Protein AF-A0A9D5P9J0-F1 (afdb_monomer_lite)

pLDDT: mean 71.99, std 17.87, range [29.16, 96.44]

Foldseek 3Di:
DDVVVVVVLVVPVCLVVVLVCVLVVCLLCLLVLNPPPPPDVPDDPPDPADSLLNSLVSQQSCVVVVSDDLVRNQVSVLPQDDPDLVSLVSLLNNLVSVVVCVVVDVPRPHDHDNLSSLVNLLPDDPVNCPPPVSVVSLVVCCVVVVHPSDDPPVPPD

Structure (mmCIF, N/CA/C/O backbone):
data_AF-A0A9D5P9J0-F1
#
_entry.id   AF-A0A9D5P9J0-F1
#
loop_
_atom_site.group_PDB
_atom_site.id
_atom_site.type_symbol
_atom_site.label_atom_id
_atom_site.label_alt_id
_atom_site.label_comp_id
_atom_site.label_asym_id
_atom_site.label_entity_id
_atom_site.label_seq_id
_atom_site.pdbx_PDB_ins_code
_atom_site.Cartn_x
_atom_site.Cartn_y
_atom_site.Cartn_z
_atom_site.occupancy
_atom_site.B_iso_or_equiv
_atom_site.auth_seq_id
_atom_site.auth_comp_id
_atom_site.auth_asym_id
_atom_site.auth_atom_id
_atom_site.pdbx_PDB_model_num
ATOM 1 N N . MET A 1 1 ? 4.892 -0.539 -18.398 1.00 50.28 1 MET A N 1
ATOM 2 C CA . MET A 1 1 ? 5.531 0.762 -18.125 1.00 50.28 1 MET A CA 1
ATOM 3 C C . MET A 1 1 ? 6.648 1.120 -19.120 1.00 50.28 1 MET A C 1
ATOM 5 O O . MET A 1 1 ? 7.651 0.421 -19.236 1.00 50.28 1 MET A O 1
ATOM 9 N N . ASN A 1 2 ? 6.444 2.195 -19.891 1.00 47.47 2 ASN A N 1
ATOM 10 C CA . ASN A 1 2 ? 7.345 2.661 -20.955 1.00 47.47 2 ASN A CA 1
ATOM 11 C C . ASN A 1 2 ? 8.564 3.415 -20.373 1.00 47.47 2 ASN A C 1
ATOM 13 O O . ASN A 1 2 ? 8.414 4.167 -19.410 1.00 47.47 2 ASN A O 1
ATOM 17 N N . LYS A 1 3 ? 9.764 3.251 -20.954 1.00 45.81 3 LYS A N 1
ATOM 18 C CA . LYS A 1 3 ? 11.029 3.850 -20.453 1.00 45.81 3 LYS A CA 1
ATOM 19 C C . LYS A 1 3 ? 10.977 5.378 -20.282 1.00 45.81 3 LYS A C 1
ATOM 21 O O . LYS A 1 3 ? 11.700 5.911 -19.448 1.00 45.81 3 LYS A O 1
ATOM 26 N N . GLU A 1 4 ? 10.115 6.054 -21.040 1.00 50.09 4 GLU A N 1
ATOM 27 C CA . GLU A 1 4 ? 9.874 7.502 -20.951 1.00 50.09 4 GLU A CA 1
ATOM 28 C C . GLU A 1 4 ? 9.243 7.920 -19.615 1.00 50.09 4 GLU A C 1
ATOM 30 O O . GLU A 1 4 ? 9.668 8.909 -19.021 1.00 50.09 4 GLU A O 1
ATOM 35 N N . ARG A 1 5 ? 8.311 7.126 -19.069 1.00 52.19 5 ARG A N 1
ATOM 36 C CA . ARG A 1 5 ? 7.731 7.416 -17.750 1.00 52.19 5 ARG A CA 1
ATOM 37 C C . ARG A 1 5 ? 8.788 7.239 -16.666 1.00 52.19 5 ARG A C 1
ATOM 39 O O . ARG A 1 5 ? 9.040 8.162 -15.916 1.00 52.19 5 ARG A O 1
ATOM 46 N N . LEU A 1 6 ? 9.533 6.134 -16.660 1.00 50.22 6 LEU A N 1
ATOM 47 C CA . LEU A 1 6 ? 10.660 5.955 -15.727 1.00 50.22 6 LEU A CA 1
ATOM 48 C C . LEU A 1 6 ? 11.633 7.151 -15.716 1.00 50.22 6 LEU A C 1
ATOM 50 O O . LEU A 1 6 ? 12.111 7.524 -14.649 1.00 50.22 6 LEU A O 1
ATOM 54 N N . SER A 1 7 ? 11.909 7.783 -16.864 1.00 54.69 7 SER A N 1
ATOM 55 C CA . SER A 1 7 ? 12.784 8.964 -16.914 1.00 54.69 7 SER A CA 1
ATOM 56 C C . SER A 1 7 ? 12.186 10.237 -16.308 1.00 54.69 7 SER A C 1
ATOM 58 O O . SER A 1 7 ? 12.929 11.004 -15.701 1.00 54.69 7 SER A O 1
ATOM 60 N N . GLU A 1 8 ? 10.874 10.457 -16.413 1.00 50.56 8 GLU A N 1
ATOM 61 C CA . GLU A 1 8 ? 10.200 11.583 -15.746 1.00 50.56 8 GLU A CA 1
ATOM 62 C C . GLU A 1 8 ? 10.207 11.398 -14.223 1.00 50.56 8 GLU A C 1
ATOM 64 O O . GLU A 1 8 ? 10.446 12.339 -13.470 1.00 50.56 8 GLU A O 1
ATOM 69 N N . TRP A 1 9 ? 10.047 10.160 -13.758 1.00 53.53 9 TRP A N 1
ATOM 70 C CA . TRP A 1 9 ? 9.968 9.834 -12.335 1.00 53.53 9 TRP A CA 1
ATOM 71 C C . TRP A 1 9 ? 11.339 9.828 -11.654 1.00 53.53 9 TRP A C 1
ATOM 73 O O . TRP A 1 9 ? 11.467 10.294 -10.526 1.00 53.53 9 TRP A O 1
ATOM 83 N N . LYS A 1 10 ? 12.395 9.408 -12.365 1.00 50.16 10 LYS A N 1
ATOM 84 C CA . LYS A 1 10 ? 13.793 9.533 -11.908 1.00 50.16 10 LYS A CA 1
ATOM 85 C C . LYS A 1 10 ? 14.242 10.981 -11.694 1.00 50.16 10 LYS A C 1
ATOM 87 O O . LYS A 1 10 ? 15.260 11.195 -11.045 1.00 50.16 10 LYS A O 1
ATOM 92 N N . SER A 1 11 ? 13.517 11.963 -12.243 1.00 50.12 11 SER A N 1
ATOM 93 C CA . SER A 1 11 ? 13.806 13.385 -12.023 1.00 50.12 11 SER A CA 1
ATOM 94 C C . SER A 1 11 ? 13.377 13.880 -10.636 1.00 50.12 11 SER A C 1
ATOM 96 O O . SER A 1 11 ? 13.895 14.895 -10.166 1.00 50.12 11 SER A O 1
ATOM 98 N N . PHE A 1 12 ? 12.504 13.141 -9.938 1.00 54.12 12 PHE A N 1
ATOM 99 C CA . PHE A 1 12 ? 12.363 13.290 -8.496 1.00 54.12 12 PHE A CA 1
ATOM 100 C C . PHE A 1 12 ? 13.653 12.761 -7.869 1.00 54.12 12 PHE A C 1
ATOM 102 O O . PHE A 1 12 ? 13.934 11.567 -7.956 1.00 54.12 12 PHE A O 1
ATOM 109 N N . ASN A 1 13 ? 14.443 13.661 -7.274 1.00 51.47 13 ASN A N 1
ATOM 110 C CA . ASN A 1 13 ? 15.796 13.455 -6.725 1.00 51.47 13 ASN A CA 1
ATOM 111 C C . ASN A 1 13 ? 15.966 12.296 -5.710 1.00 51.47 13 ASN A C 1
ATOM 113 O O . ASN A 1 13 ? 17.056 12.126 -5.173 1.00 51.47 13 ASN A O 1
ATOM 117 N N . ASP A 1 14 ? 14.943 11.471 -5.495 1.00 69.81 14 ASP A N 1
ATOM 118 C CA . ASP A 1 14 ? 14.882 10.422 -4.488 1.00 69.81 14 ASP A CA 1
ATOM 119 C C . ASP A 1 14 ? 14.714 9.001 -5.075 1.00 69.81 14 ASP A C 1
ATOM 121 O O . ASP A 1 14 ? 14.761 8.051 -4.305 1.00 69.81 14 ASP A O 1
ATOM 125 N N . TYR A 1 15 ? 14.554 8.779 -6.397 1.00 75.81 15 TYR A N 1
ATOM 126 C CA . TYR A 1 15 ? 14.314 7.411 -6.930 1.00 75.81 15 TYR A CA 1
ATOM 127 C C . TYR A 1 15 ? 15.448 6.428 -6.614 1.00 75.81 15 TYR A C 1
ATOM 129 O O . TYR A 1 15 ? 15.210 5.366 -6.044 1.00 75.81 15 TYR A O 1
ATOM 137 N N . GLU A 1 16 ? 16.691 6.778 -6.948 1.00 81.31 16 GLU A N 1
ATOM 138 C CA . GLU A 1 16 ? 17.845 5.906 -6.682 1.00 81.31 16 GLU A CA 1
ATOM 139 C C . GLU A 1 16 ? 18.108 5.760 -5.167 1.00 81.31 16 GLU A C 1
ATOM 141 O O . GLU A 1 16 ? 18.533 4.698 -4.708 1.00 81.31 16 GLU A O 1
ATOM 146 N N . GLU A 1 17 ? 17.796 6.792 -4.368 1.00 80.38 17 GLU A N 1
ATOM 147 C CA . GLU A 1 17 ? 17.840 6.732 -2.897 1.00 80.38 17 GLU A CA 1
ATOM 148 C C . GLU A 1 17 ? 16.784 5.747 -2.365 1.00 80.38 17 GLU A C 1
ATOM 150 O O . GLU A 1 17 ? 17.117 4.862 -1.581 1.00 80.38 17 GLU A O 1
ATOM 155 N N . ILE A 1 18 ? 15.544 5.814 -2.855 1.00 81.69 18 ILE A N 1
ATOM 156 C CA . ILE A 1 18 ? 14.439 4.915 -2.493 1.00 81.69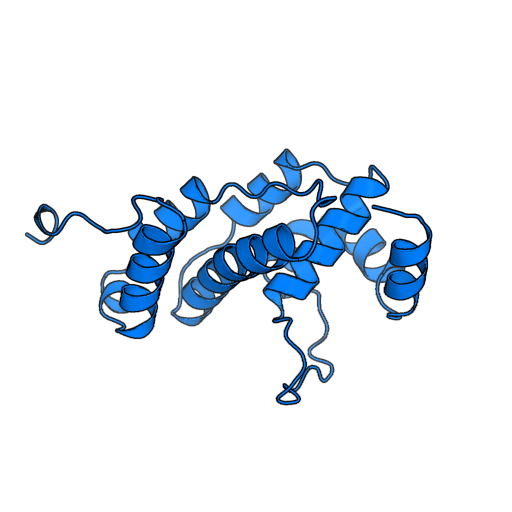 18 ILE A CA 1
ATOM 157 C C . ILE A 1 18 ? 14.744 3.473 -2.909 1.00 81.69 18 ILE A C 1
ATOM 159 O O . ILE A 1 18 ? 14.580 2.558 -2.099 1.00 81.69 18 ILE A O 1
ATOM 163 N N . VAL A 1 19 ? 15.246 3.252 -4.129 1.00 86.25 19 VAL A N 1
ATOM 164 C CA . VAL A 1 19 ? 15.690 1.927 -4.592 1.00 86.25 19 VAL A CA 1
ATOM 165 C C . VAL A 1 19 ? 16.767 1.374 -3.665 1.00 86.25 19 VAL A C 1
ATOM 167 O O . VAL A 1 19 ? 16.696 0.212 -3.264 1.00 86.25 19 VAL A O 1
ATOM 170 N N . SER A 1 20 ? 17.752 2.197 -3.300 1.00 85.06 20 SER A N 1
ATOM 171 C CA . SER A 1 20 ? 18.804 1.810 -2.359 1.00 85.06 20 SER A CA 1
ATOM 172 C C . SER A 1 20 ? 18.228 1.454 -0.986 1.00 85.06 20 SER A C 1
ATOM 174 O O . SER A 1 20 ? 18.578 0.416 -0.425 1.00 85.06 20 SER A O 1
ATOM 176 N N . ILE A 1 21 ? 17.303 2.252 -0.452 1.00 84.38 21 ILE A N 1
AT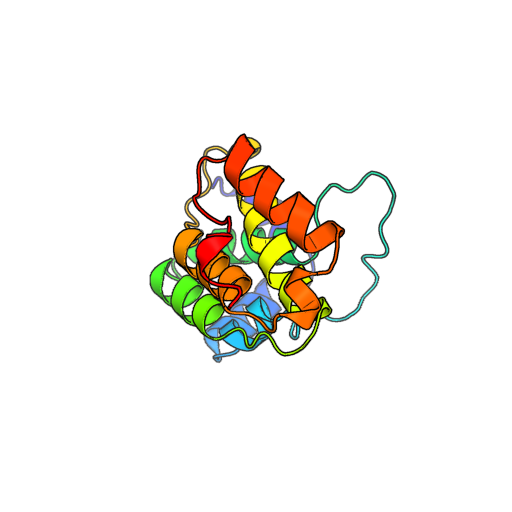OM 177 C CA . ILE A 1 21 ? 16.656 1.994 0.842 1.00 84.38 21 ILE A CA 1
ATOM 178 C C . ILE A 1 21 ? 15.889 0.669 0.814 1.00 84.38 21 ILE A C 1
ATOM 180 O O . ILE A 1 21 ? 16.080 -0.166 1.698 1.00 84.38 21 ILE A O 1
ATOM 184 N N . ILE A 1 22 ? 15.084 0.433 -0.222 1.00 86.94 22 ILE A N 1
ATOM 185 C CA . ILE A 1 22 ? 14.313 -0.805 -0.390 1.00 86.94 22 ILE A CA 1
ATOM 186 C C . ILE A 1 22 ? 15.243 -2.018 -0.490 1.00 86.94 22 ILE A C 1
ATOM 188 O O . ILE A 1 22 ? 15.051 -2.992 0.238 1.00 86.94 22 ILE A O 1
ATOM 192 N N . LYS A 1 23 ? 16.295 -1.943 -1.317 1.00 85.19 23 LYS A N 1
ATOM 193 C CA . LYS A 1 23 ? 17.288 -3.023 -1.468 1.00 85.19 23 LYS A CA 1
ATOM 194 C C . LYS A 1 23 ? 18.038 -3.339 -0.175 1.00 85.19 23 LYS A C 1
ATOM 196 O O . LYS A 1 23 ? 18.469 -4.472 0.014 1.00 85.19 23 LYS A O 1
ATOM 201 N N . ASN A 1 24 ? 18.168 -2.363 0.719 1.00 86.38 24 ASN A N 1
ATOM 202 C CA . ASN A 1 24 ? 18.790 -2.526 2.031 1.00 86.38 24 ASN A CA 1
ATOM 203 C C . ASN A 1 24 ? 17.782 -2.890 3.143 1.00 86.38 24 ASN A C 1
ATOM 205 O O . ASN A 1 24 ? 18.091 -2.748 4.324 1.00 86.38 24 ASN A O 1
ATOM 209 N N . GLY A 1 25 ? 16.587 -3.376 2.786 1.00 86.06 25 GLY A N 1
ATOM 210 C CA . GLY A 1 25 ? 15.582 -3.871 3.735 1.00 86.06 25 GLY A CA 1
ATOM 211 C C . GLY A 1 25 ? 14.578 -2.822 4.223 1.00 86.06 25 GLY A C 1
ATOM 212 O O . GLY A 1 25 ? 13.734 -3.134 5.060 1.00 86.06 25 GLY A O 1
ATOM 213 N N . GLY A 1 26 ? 14.614 -1.604 3.683 1.00 87.94 26 GLY A N 1
ATOM 214 C CA . GLY A 1 26 ? 13.723 -0.503 4.056 1.00 87.94 26 GLY A CA 1
ATOM 215 C C . GLY A 1 26 ? 12.315 -0.573 3.460 1.00 87.94 26 GLY A C 1
ATOM 216 O O . GLY A 1 26 ? 11.572 0.396 3.576 1.00 87.94 26 GLY A O 1
ATOM 217 N N . LEU A 1 27 ? 11.923 -1.683 2.820 1.00 91.75 27 LEU A N 1
ATOM 218 C CA . LEU A 1 27 ? 10.607 -1.816 2.180 1.00 91.75 27 LEU A CA 1
ATOM 219 C C . LEU A 1 27 ? 9.450 -1.608 3.170 1.00 91.75 27 LEU A C 1
ATOM 221 O O . LEU A 1 27 ? 8.512 -0.884 2.856 1.00 91.75 27 LEU A O 1
ATOM 225 N N . ASN A 1 28 ? 9.531 -2.186 4.374 1.00 89.56 28 ASN A N 1
ATOM 226 C CA . ASN A 1 28 ? 8.482 -2.030 5.392 1.00 89.56 28 ASN A CA 1
ATOM 227 C C . ASN A 1 28 ? 8.339 -0.567 5.840 1.00 89.56 28 ASN A C 1
ATOM 229 O O . ASN A 1 28 ? 7.229 -0.057 5.963 1.00 89.56 28 ASN A O 1
ATOM 233 N N . ASP A 1 29 ? 9.463 0.122 6.052 1.00 82.88 29 ASP A N 1
ATOM 234 C CA . ASP A 1 29 ? 9.462 1.534 6.438 1.00 82.88 29 ASP A CA 1
ATOM 235 C C . ASP A 1 29 ? 8.985 2.429 5.288 1.00 82.88 29 ASP A C 1
ATOM 237 O O . ASP A 1 29 ? 8.321 3.442 5.521 1.00 82.88 29 ASP A O 1
ATOM 241 N N . PHE A 1 30 ? 9.273 2.040 4.043 1.00 85.75 30 PHE A N 1
ATOM 242 C CA . PHE A 1 30 ? 8.807 2.735 2.849 1.00 85.75 30 PHE A CA 1
ATOM 243 C C . PHE A 1 30 ? 7.286 2.649 2.705 1.00 85.75 30 PHE A C 1
ATOM 245 O O . PHE A 1 30 ? 6.634 3.689 2.619 1.00 85.75 30 PHE A O 1
ATOM 252 N N . VAL A 1 31 ? 6.701 1.446 2.786 1.00 87.75 31 VAL A N 1
ATOM 253 C CA . VAL A 1 31 ? 5.234 1.285 2.730 1.00 87.75 31 VAL A CA 1
ATOM 254 C C . VAL A 1 31 ? 4.528 1.868 3.957 1.00 87.75 31 VAL A C 1
ATOM 256 O O . VAL A 1 31 ? 3.371 2.271 3.880 1.00 87.75 31 VAL A O 1
ATOM 259 N N . ALA A 1 32 ? 5.216 1.992 5.091 1.00 81.88 32 ALA A N 1
ATOM 260 C CA . ALA A 1 32 ? 4.697 2.707 6.254 1.00 81.88 32 ALA A CA 1
ATOM 261 C C . ALA A 1 32 ? 4.803 4.242 6.130 1.00 81.88 32 ALA A C 1
ATOM 263 O O . ALA A 1 32 ? 4.446 4.949 7.071 1.00 81.88 32 ALA A O 1
ATOM 264 N N . GLY A 1 33 ? 5.324 4.771 5.015 1.00 74.25 33 GLY A N 1
ATOM 265 C CA . GLY A 1 33 ? 5.488 6.210 4.788 1.00 74.25 33 GLY A CA 1
ATOM 266 C C . GLY A 1 33 ? 6.584 6.865 5.638 1.00 74.25 33 GLY A C 1
ATOM 267 O O . GLY A 1 33 ? 6.610 8.086 5.760 1.00 74.25 33 GLY A O 1
ATOM 268 N N . ARG A 1 34 ? 7.491 6.081 6.237 1.00 70.88 34 ARG A N 1
ATOM 269 C CA . ARG A 1 34 ? 8.547 6.564 7.155 1.00 70.88 34 ARG A CA 1
ATOM 270 C C . ARG A 1 34 ? 9.831 6.987 6.441 1.00 70.88 34 ARG A C 1
ATOM 272 O O . ARG A 1 34 ? 10.683 7.631 7.044 1.00 70.88 34 ARG A O 1
ATOM 279 N N . VAL A 1 35 ? 9.978 6.594 5.178 1.00 61.62 35 VAL A N 1
ATOM 280 C CA . VAL A 1 35 ? 11.178 6.831 4.357 1.00 61.62 35 VAL A CA 1
ATOM 281 C C . VAL A 1 35 ? 11.078 8.116 3.542 1.00 61.62 35 VAL A C 1
ATOM 283 O O . VAL A 1 35 ? 12.085 8.787 3.322 1.00 61.62 35 VAL A O 1
ATOM 286 N N . LEU A 1 36 ? 9.873 8.480 3.104 1.00 63.00 36 LEU A N 1
ATOM 287 C CA . LEU A 1 36 ? 9.664 9.735 2.397 1.00 63.00 36 LEU A CA 1
ATOM 288 C C . LEU A 1 36 ? 9.917 10.877 3.390 1.00 63.00 36 LEU A C 1
ATOM 290 O O . LEU A 1 36 ? 9.203 11.015 4.385 1.00 63.00 36 LEU A O 1
ATOM 294 N N . LYS A 1 37 ? 10.973 11.673 3.160 1.00 50.88 37 LYS A N 1
ATOM 295 C CA . LYS A 1 37 ? 11.241 12.874 3.964 1.00 50.88 37 LYS A CA 1
ATOM 296 C C . LYS A 1 37 ? 9.970 13.724 3.937 1.00 50.88 37 LYS A C 1
ATOM 298 O O . LYS A 1 37 ? 9.426 13.961 2.861 1.00 50.88 37 LYS A O 1
ATOM 303 N N . GLN A 1 38 ? 9.510 14.192 5.101 1.00 44.75 38 GLN A N 1
ATOM 304 C CA . GLN A 1 38 ? 8.471 15.223 5.212 1.00 44.75 38 GLN A CA 1
ATOM 305 C C . GLN A 1 38 ? 8.996 16.526 4.586 1.00 44.75 38 GLN A C 1
ATOM 307 O O . GLN A 1 38 ? 9.435 17.449 5.265 1.00 44.75 38 GLN A O 1
ATOM 312 N N . GLY A 1 39 ? 9.032 16.558 3.262 1.00 36.44 39 GLY A N 1
ATOM 313 C CA . GLY A 1 39 ? 9.546 17.625 2.431 1.00 36.44 39 GLY A CA 1
ATOM 314 C C . GLY A 1 39 ? 8.453 18.051 1.472 1.00 36.44 39 GLY A C 1
ATOM 315 O O . GLY A 1 39 ? 8.501 17.734 0.295 1.00 36.44 39 GLY A O 1
ATOM 316 N N . GLY A 1 40 ? 7.457 18.766 1.991 1.00 34.91 40 GLY A N 1
ATOM 317 C CA . GLY A 1 40 ? 6.759 19.767 1.189 1.00 34.91 40 GLY A CA 1
ATOM 318 C C . GLY A 1 40 ? 5.768 19.302 0.121 1.00 34.91 40 GLY A C 1
ATOM 319 O O . GLY A 1 40 ? 5.401 20.138 -0.695 1.00 34.91 40 GLY A O 1
ATOM 320 N N . TYR A 1 41 ? 5.230 18.079 0.148 1.00 41.62 41 TYR A N 1
ATOM 321 C CA . TYR A 1 41 ? 3.962 17.811 -0.556 1.00 41.62 41 TYR A CA 1
ATOM 322 C C . TYR A 1 41 ? 2.785 18.313 0.290 1.00 41.62 41 TYR A C 1
ATOM 324 O O . TYR A 1 41 ? 1.886 17.577 0.695 1.00 41.62 41 TYR A O 1
ATOM 332 N N . THR A 1 42 ? 2.834 19.603 0.629 1.00 31.06 42 THR A N 1
ATOM 333 C CA . THR A 1 42 ? 1.647 20.359 1.007 1.00 31.06 42 THR A CA 1
ATOM 334 C C . THR A 1 42 ? 0.755 20.388 -0.220 1.00 31.06 42 THR A C 1
ATOM 336 O O . THR A 1 42 ? 1.138 20.973 -1.229 1.00 31.06 42 THR A O 1
ATOM 339 N N . GLN A 1 43 ? -0.391 19.721 -0.111 1.00 37.22 43 GLN A N 1
ATOM 340 C CA . GLN A 1 43 ? -1.494 19.730 -1.066 1.00 37.22 43 GLN A CA 1
ATOM 341 C C . GLN A 1 43 ? -1.605 21.090 -1.774 1.00 37.22 43 GLN A C 1
ATOM 343 O O . GLN A 1 43 ? -2.056 22.068 -1.172 1.00 37.22 43 GLN A O 1
ATOM 348 N N . SER A 1 44 ? -1.220 21.154 -3.050 1.00 29.16 44 SER A N 1
ATOM 349 C CA . SER A 1 44 ? -1.865 22.108 -3.944 1.00 29.16 44 SER A CA 1
ATOM 350 C C . SER A 1 44 ? -3.227 21.514 -4.291 1.00 29.16 44 SER A C 1
ATOM 352 O O . SER A 1 44 ? -3.291 20.349 -4.687 1.00 29.16 44 SER A O 1
ATOM 354 N N . PRO A 1 45 ? -4.329 22.261 -4.134 1.00 29.67 45 PRO A N 1
ATOM 355 C CA . PRO A 1 45 ? -5.616 21.826 -4.652 1.00 29.67 45 PRO A CA 1
ATOM 356 C C . PRO A 1 45 ? -5.495 21.743 -6.182 1.00 29.67 45 PRO A C 1
ATOM 358 O O . PRO A 1 45 ? -5.475 22.770 -6.858 1.00 29.67 45 PRO A O 1
ATOM 361 N N . GLY A 1 46 ? -5.333 20.523 -6.700 1.00 34.62 46 GLY A N 1
ATOM 362 C CA . GLY A 1 46 ? -5.088 20.236 -8.117 1.00 34.62 46 GLY A CA 1
ATOM 363 C C . GLY A 1 46 ? -4.092 19.102 -8.400 1.00 34.62 46 GLY A C 1
ATOM 364 O O . GLY A 1 46 ? -4.063 18.638 -9.533 1.00 34.62 46 GLY A O 1
ATOM 365 N N . ASP A 1 47 ? -3.315 18.644 -7.409 1.00 37.78 47 ASP A N 1
ATOM 366 C CA . ASP A 1 47 ? -2.435 17.474 -7.557 1.00 37.78 47 ASP A CA 1
ATOM 367 C C . ASP A 1 47 ? -3.120 16.221 -6.977 1.00 37.78 47 ASP A C 1
ATOM 369 O O . ASP A 1 47 ? -3.279 16.088 -5.763 1.00 37.78 47 ASP A O 1
ATOM 373 N N . ASP A 1 48 ? -3.544 15.307 -7.853 1.00 44.38 48 ASP A N 1
ATOM 374 C CA . ASP A 1 48 ? -4.449 14.183 -7.549 1.00 44.38 48 ASP A CA 1
ATOM 375 C C . ASP A 1 48 ? -3.802 12.984 -6.815 1.00 44.38 48 ASP A C 1
ATOM 377 O O . ASP A 1 48 ? -4.408 11.919 -6.745 1.00 44.38 48 ASP A O 1
ATOM 381 N N . ILE A 1 49 ? -2.580 13.103 -6.278 1.00 50.03 49 ILE A N 1
ATOM 382 C CA . ILE A 1 49 ? -1.828 11.941 -5.768 1.00 50.03 49 ILE A CA 1
ATOM 383 C C . ILE A 1 49 ? -1.435 12.123 -4.298 1.00 50.03 49 ILE A C 1
ATOM 385 O O . ILE A 1 49 ? -0.603 12.967 -3.953 1.00 50.03 49 ILE A O 1
ATOM 389 N N . THR A 1 50 ? -1.996 11.290 -3.415 1.00 62.22 50 THR A N 1
ATOM 390 C CA . THR A 1 50 ? -1.624 11.257 -1.989 1.00 62.22 50 THR A CA 1
ATOM 391 C C . THR A 1 50 ? -0.297 10.518 -1.744 1.00 62.22 50 THR A C 1
ATOM 393 O O . THR A 1 50 ? 0.256 9.870 -2.631 1.00 62.22 50 THR A O 1
ATOM 396 N N . HIS A 1 51 ? 0.225 10.562 -0.508 1.00 71.38 51 HIS A N 1
ATOM 397 C CA . HIS A 1 51 ? 1.446 9.830 -0.123 1.00 71.38 51 HIS A CA 1
ATOM 398 C C . HIS A 1 51 ? 1.383 8.335 -0.486 1.00 71.38 51 HIS A C 1
ATOM 400 O O . HIS A 1 51 ? 2.379 7.779 -0.940 1.00 71.38 51 HIS A O 1
ATOM 406 N N . ALA A 1 52 ? 0.220 7.693 -0.323 1.00 80.44 52 ALA A N 1
ATOM 407 C CA . ALA A 1 52 ? 0.039 6.290 -0.688 1.00 80.44 52 ALA A CA 1
ATOM 408 C C . ALA A 1 52 ? 0.109 6.085 -2.209 1.00 80.44 52 ALA A C 1
ATOM 410 O O . ALA A 1 52 ? 0.758 5.145 -2.662 1.00 80.44 52 ALA A O 1
ATOM 411 N N . GLY A 1 53 ? -0.470 6.996 -2.997 1.00 82.00 53 GLY A N 1
ATOM 412 C CA . GLY A 1 53 ? -0.365 6.974 -4.456 1.00 82.00 53 GLY A CA 1
ATOM 413 C C . GLY A 1 53 ? 1.085 7.100 -4.922 1.00 82.00 53 GLY A C 1
ATOM 414 O O . GLY A 1 53 ? 1.540 6.307 -5.745 1.00 82.00 53 GLY A O 1
ATOM 415 N N . ILE A 1 54 ? 1.852 8.019 -4.323 1.00 79.44 54 ILE A N 1
ATOM 416 C CA . ILE A 1 54 ? 3.292 8.168 -4.590 1.00 79.44 54 ILE A CA 1
ATOM 417 C C . ILE A 1 54 ? 4.031 6.859 -4.306 1.00 79.44 54 ILE A C 1
ATOM 419 O O . ILE A 1 54 ? 4.774 6.379 -5.164 1.00 79.44 54 ILE A O 1
ATOM 423 N N . VAL A 1 55 ? 3.806 6.252 -3.137 1.00 86.44 55 VAL A N 1
ATOM 424 C CA . VAL A 1 55 ? 4.425 4.966 -2.787 1.00 86.44 55 VAL A CA 1
ATOM 425 C C . VAL A 1 55 ? 4.077 3.889 -3.815 1.00 86.44 55 VAL A C 1
ATOM 427 O O . VAL A 1 55 ? 4.987 3.235 -4.317 1.00 86.44 55 VAL A O 1
ATOM 430 N N . LEU A 1 56 ? 2.800 3.726 -4.175 1.00 88.75 56 LEU A N 1
ATOM 431 C CA . LEU A 1 56 ? 2.366 2.721 -5.153 1.00 88.75 56 LEU A CA 1
ATOM 432 C C . LEU A 1 56 ? 3.060 2.898 -6.509 1.00 88.75 56 LEU A C 1
ATOM 434 O O . LEU A 1 56 ? 3.508 1.920 -7.103 1.00 88.75 56 LEU A O 1
ATOM 438 N N . MET A 1 57 ? 3.228 4.134 -6.975 1.00 85.25 57 MET A N 1
ATOM 439 C CA . MET A 1 57 ? 3.921 4.397 -8.240 1.00 85.25 57 MET A CA 1
ATOM 440 C C . MET A 1 57 ? 5.420 4.092 -8.168 1.00 85.25 57 MET A C 1
ATOM 442 O O . MET A 1 57 ? 5.971 3.528 -9.113 1.00 85.25 57 MET A O 1
ATOM 446 N N . PHE A 1 58 ? 6.089 4.395 -7.048 1.00 86.62 58 PHE A N 1
ATOM 447 C CA . PHE A 1 58 ? 7.475 3.961 -6.845 1.00 86.62 58 PHE A CA 1
ATOM 448 C C . PHE A 1 58 ? 7.587 2.437 -6.837 1.00 86.62 58 PHE A C 1
ATOM 450 O O . PHE A 1 58 ? 8.491 1.889 -7.463 1.00 86.62 58 PHE A O 1
ATOM 457 N N . LEU A 1 59 ? 6.672 1.741 -6.164 1.00 90.75 59 LEU A N 1
ATOM 458 C CA . LEU A 1 59 ? 6.683 0.282 -6.106 1.00 90.75 59 LEU A CA 1
ATOM 459 C C . LEU A 1 59 ? 6.507 -0.346 -7.496 1.00 90.75 59 LEU A C 1
ATOM 461 O O . LEU A 1 59 ? 7.296 -1.220 -7.852 1.00 90.75 59 LEU A O 1
ATOM 465 N N . ASP A 1 60 ? 5.561 0.138 -8.307 1.00 90.44 60 ASP A N 1
ATOM 466 C CA . ASP A 1 60 ? 5.377 -0.316 -9.696 1.00 90.44 60 ASP A CA 1
ATOM 467 C C . ASP A 1 60 ? 6.628 -0.071 -10.557 1.00 90.44 60 ASP A C 1
ATOM 469 O O . ASP A 1 60 ? 7.060 -0.937 -11.331 1.00 90.44 60 ASP A O 1
ATOM 473 N N . ALA A 1 61 ? 7.279 1.080 -10.361 1.00 86.56 61 ALA A N 1
ATOM 474 C CA . ALA A 1 61 ? 8.498 1.413 -11.079 1.00 86.56 61 ALA A CA 1
ATOM 475 C C . ALA A 1 61 ? 9.662 0.475 -10.749 1.00 86.56 61 ALA A C 1
ATOM 477 O O . ALA A 1 61 ? 10.325 -0.059 -11.645 1.00 86.56 61 ALA A O 1
ATOM 478 N N . ILE A 1 62 ? 9.858 0.212 -9.463 1.00 88.50 62 ILE A N 1
ATOM 479 C CA . ILE A 1 62 ? 10.914 -0.662 -8.953 1.00 88.50 62 ILE A CA 1
ATOM 480 C C . ILE A 1 62 ? 10.652 -2.120 -9.348 1.00 88.50 62 ILE A C 1
ATOM 482 O O . ILE A 1 62 ? 11.593 -2.840 -9.702 1.00 88.50 62 ILE A O 1
ATOM 486 N N . MET A 1 63 ? 9.384 -2.545 -9.356 1.00 90.88 63 MET A N 1
ATOM 487 C CA . MET A 1 63 ? 8.966 -3.844 -9.884 1.00 90.88 63 MET A CA 1
ATOM 488 C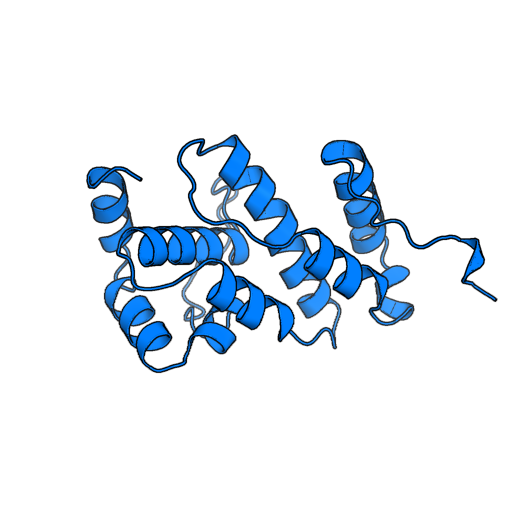 C . MET A 1 63 ? 9.260 -3.986 -11.376 1.00 90.88 63 MET A C 1
ATOM 490 O O . MET A 1 63 ? 9.760 -5.025 -11.802 1.00 90.88 63 MET A O 1
ATOM 494 N N . THR A 1 64 ? 8.993 -2.953 -12.179 1.00 88.56 64 THR A N 1
ATOM 495 C CA . THR A 1 64 ? 9.256 -2.991 -13.628 1.00 88.56 64 THR A CA 1
ATOM 496 C C . THR A 1 64 ? 10.744 -3.168 -13.919 1.00 88.56 64 THR A C 1
ATOM 498 O O . THR A 1 64 ? 11.119 -3.831 -14.886 1.00 88.56 64 THR A O 1
ATOM 501 N N . GLU A 1 65 ? 11.608 -2.612 -13.070 1.00 87.38 65 GLU A N 1
ATOM 502 C CA . GLU A 1 65 ? 13.057 -2.818 -13.146 1.00 87.38 65 GLU A CA 1
ATOM 503 C C . GLU A 1 65 ? 13.518 -4.176 -12.571 1.00 87.38 65 GLU A C 1
ATOM 505 O O . GLU A 1 65 ? 14.712 -4.473 -12.589 1.00 87.38 65 GLU A O 1
ATOM 510 N N . GLY A 1 66 ? 12.595 -5.016 -12.087 1.00 89.00 66 GLY A N 1
ATOM 511 C CA . GLY A 1 66 ? 12.867 -6.362 -11.577 1.00 89.00 66 GLY A CA 1
ATOM 512 C C . GLY A 1 66 ? 13.474 -6.399 -10.174 1.00 89.00 66 GLY A C 1
ATOM 513 O O . GLY A 1 66 ? 14.074 -7.403 -9.798 1.00 89.00 66 GLY A O 1
ATOM 514 N N . ASN A 1 67 ? 13.361 -5.309 -9.409 1.00 88.94 67 ASN A N 1
ATOM 515 C CA . ASN A 1 67 ? 13.964 -5.186 -8.078 1.00 88.94 67 ASN A CA 1
ATOM 516 C C . ASN A 1 67 ? 13.004 -5.543 -6.929 1.00 88.94 67 ASN A C 1
ATOM 518 O O . ASN A 1 67 ? 13.440 -5.583 -5.782 1.00 88.94 67 ASN A O 1
ATOM 522 N N . LEU A 1 68 ? 11.720 -5.755 -7.227 1.00 92.94 68 LEU A N 1
ATOM 523 C CA . LEU A 1 68 ? 10.671 -6.139 -6.283 1.00 92.94 68 LEU A CA 1
ATOM 524 C C . LEU A 1 68 ? 9.643 -7.043 -6.968 1.00 92.94 68 LEU A C 1
ATOM 526 O O . LEU A 1 68 ? 9.461 -6.989 -8.186 1.00 92.94 68 LEU A O 1
ATOM 530 N N . THR A 1 69 ? 8.925 -7.821 -6.165 1.00 94.94 69 THR A N 1
ATOM 531 C CA . THR A 1 69 ? 7.786 -8.646 -6.581 1.00 94.94 69 THR A CA 1
ATOM 532 C C . THR A 1 69 ? 6.491 -8.222 -5.882 1.00 94.94 69 THR A C 1
ATOM 534 O O . THR A 1 69 ? 6.515 -7.664 -4.783 1.00 94.94 69 THR A O 1
ATOM 537 N N . ASN A 1 70 ? 5.339 -8.568 -6.476 1.00 95.50 70 ASN A N 1
ATOM 538 C CA . ASN A 1 70 ? 4.032 -8.394 -5.826 1.00 95.50 70 ASN A CA 1
ATOM 539 C C . ASN A 1 70 ? 3.977 -9.093 -4.459 1.00 95.50 70 ASN A C 1
ATOM 541 O O . ASN A 1 70 ? 3.376 -8.565 -3.528 1.00 95.50 70 ASN A O 1
ATOM 545 N N . GLN A 1 71 ? 4.625 -10.255 -4.308 1.00 96.44 71 GLN A N 1
ATOM 546 C CA . GLN A 1 71 ? 4.659 -10.970 -3.031 1.00 96.44 71 GLN A CA 1
ATOM 547 C C . GLN A 1 71 ? 5.380 -10.156 -1.952 1.00 96.44 71 GLN A C 1
ATOM 549 O O . GLN A 1 71 ? 4.829 -9.968 -0.874 1.00 96.44 71 GLN A O 1
ATOM 554 N N . GLU A 1 72 ? 6.570 -9.626 -2.243 1.00 96.31 72 GLU A N 1
ATOM 555 C CA . GLU A 1 72 ? 7.344 -8.831 -1.278 1.00 96.31 72 GLU A CA 1
ATOM 556 C C . GLU A 1 72 ? 6.598 -7.568 -0.839 1.00 96.31 72 GLU A C 1
ATOM 558 O O . GLU A 1 72 ? 6.612 -7.210 0.339 1.00 96.31 72 GLU A O 1
ATOM 563 N N . ILE A 1 73 ? 5.907 -6.914 -1.773 1.00 95.94 73 ILE A N 1
ATOM 564 C CA . ILE A 1 73 ? 5.105 -5.722 -1.486 1.00 95.94 73 ILE A CA 1
ATOM 565 C C . ILE A 1 73 ? 3.911 -6.072 -0.603 1.00 95.94 73 ILE A C 1
ATOM 567 O O . ILE A 1 73 ? 3.678 -5.409 0.407 1.00 95.94 73 ILE A O 1
ATOM 571 N N . ASN A 1 74 ? 3.179 -7.135 -0.934 1.00 96.44 74 ASN A N 1
ATOM 572 C CA . ASN A 1 74 ? 2.043 -7.575 -0.130 1.00 96.44 74 ASN A CA 1
ATOM 573 C C . ASN A 1 74 ? 2.471 -8.073 1.255 1.00 96.44 74 ASN A C 1
ATOM 575 O O . ASN A 1 74 ? 1.786 -7.793 2.237 1.00 96.44 74 ASN A O 1
ATOM 579 N N . ASP A 1 75 ? 3.636 -8.710 1.371 1.00 96.44 75 ASP A N 1
ATOM 580 C CA . ASP A 1 75 ? 4.230 -9.092 2.654 1.00 96.44 75 ASP A CA 1
ATOM 581 C C . ASP A 1 75 ? 4.657 -7.882 3.494 1.00 96.44 75 ASP A C 1
ATOM 583 O O . ASP A 1 75 ? 4.692 -7.969 4.723 1.00 96.44 75 ASP A O 1
ATOM 587 N N . ALA A 1 76 ? 5.022 -6.764 2.867 1.00 95.19 76 ALA A N 1
ATOM 588 C CA . ALA A 1 76 ? 5.323 -5.520 3.569 1.00 95.19 76 ALA A CA 1
ATOM 589 C C . ALA A 1 76 ? 4.034 -4.816 4.019 1.00 95.19 76 ALA A C 1
ATOM 591 O O . ALA A 1 76 ? 3.908 -4.427 5.181 1.00 95.19 76 ALA A O 1
ATOM 592 N N . LEU A 1 77 ? 3.042 -4.727 3.132 1.00 94.31 77 LEU A N 1
ATOM 593 C CA . LEU A 1 77 ? 1.719 -4.176 3.428 1.00 94.31 77 LEU A CA 1
ATOM 594 C C . LEU A 1 77 ? 0.984 -4.976 4.522 1.00 94.31 77 LEU A C 1
ATOM 596 O O . LEU A 1 77 ? 0.315 -4.391 5.376 1.00 94.31 77 LEU A O 1
ATOM 600 N N . SER A 1 78 ? 1.148 -6.303 4.571 1.00 93.44 78 SER A N 1
ATOM 601 C CA . SER A 1 78 ? 0.546 -7.151 5.611 1.00 93.44 78 SER A CA 1
ATOM 602 C C . SER A 1 78 ? 1.088 -6.853 7.018 1.00 93.44 78 SER A C 1
ATOM 604 O O . SER A 1 78 ? 0.377 -7.043 8.011 1.00 93.44 78 SER A O 1
ATOM 606 N N . LYS A 1 79 ? 2.308 -6.310 7.117 1.00 92.75 79 LYS A N 1
ATOM 607 C CA . LYS A 1 79 ? 2.973 -5.950 8.380 1.00 92.75 79 LYS A CA 1
ATOM 608 C C . LYS A 1 79 ? 2.607 -4.562 8.901 1.00 92.75 79 LYS A C 1
ATOM 610 O O . LYS A 1 79 ? 3.035 -4.220 9.998 1.00 92.75 79 LYS A O 1
ATOM 615 N N . LEU A 1 80 ? 1.820 -3.771 8.166 1.00 88.00 80 LEU A N 1
ATOM 616 C CA . LEU A 1 80 ? 1.326 -2.484 8.664 1.00 88.00 80 LEU A CA 1
ATOM 617 C C . LEU A 1 80 ? 0.472 -2.699 9.920 1.00 88.00 80 LEU A C 1
ATOM 619 O O . LEU A 1 80 ? -0.597 -3.308 9.857 1.00 88.00 80 LEU A O 1
ATOM 623 N N . GLU A 1 81 ? 0.936 -2.218 11.068 1.00 83.94 81 GLU A N 1
ATOM 624 C CA . GLU A 1 81 ? 0.169 -2.250 12.313 1.00 83.94 81 GLU A CA 1
ATOM 625 C C . GLU A 1 81 ? -0.893 -1.146 12.301 1.00 83.94 81 GLU A C 1
ATOM 627 O O . GLU A 1 81 ? -0.606 -0.007 11.944 1.00 83.94 81 GLU A O 1
ATOM 632 N N . ILE A 1 82 ? -2.129 -1.485 12.680 1.00 79.75 82 ILE A N 1
ATOM 633 C CA . ILE A 1 82 ? -3.228 -0.521 12.789 1.00 79.75 82 ILE A CA 1
ATOM 634 C C . ILE A 1 82 ? -3.468 -0.247 14.268 1.00 79.75 82 ILE A C 1
ATOM 636 O O . ILE A 1 82 ? -4.212 -0.973 14.929 1.00 79.75 82 ILE A O 1
ATOM 640 N N . CYS A 1 83 ? -2.811 0.784 14.791 1.00 78.00 83 CYS A N 1
ATOM 641 C CA . CYS A 1 83 ? -2.912 1.171 16.198 1.00 78.00 83 CYS A CA 1
ATOM 642 C C . CYS A 1 83 ? -3.649 2.496 16.391 1.00 78.00 83 CYS A C 1
ATOM 644 O O . CYS A 1 83 ? -4.055 2.808 17.507 1.00 78.00 83 CYS A O 1
ATOM 646 N N . THR A 1 84 ? -3.797 3.287 15.329 1.00 74.19 84 THR A N 1
ATOM 647 C CA . THR A 1 84 ? -4.369 4.631 15.361 1.00 74.19 84 THR A CA 1
ATOM 648 C C . THR A 1 84 ? -5.318 4.869 14.188 1.00 74.19 84 THR A C 1
ATOM 650 O O . THR A 1 84 ? -5.287 4.169 13.176 1.00 74.19 84 THR A O 1
ATOM 653 N N . LEU A 1 85 ? -6.131 5.927 14.288 1.00 70.38 85 LEU A N 1
ATOM 654 C CA . LEU A 1 85 ? -6.967 6.385 13.176 1.00 70.38 85 LEU A CA 1
ATOM 655 C C . LEU A 1 85 ? -6.122 6.767 11.946 1.00 70.38 85 LEU A C 1
ATOM 657 O O . LEU A 1 85 ? -6.561 6.563 10.820 1.00 70.38 85 LEU A O 1
ATOM 661 N N . LEU A 1 86 ? -4.904 7.286 12.146 1.00 74.00 86 LEU A N 1
ATOM 662 C CA . LEU A 1 86 ? -3.996 7.626 11.049 1.00 74.00 86 LEU A CA 1
ATOM 663 C C . LEU A 1 86 ? -3.517 6.376 10.295 1.00 74.00 86 LEU A C 1
ATOM 665 O O . LEU A 1 86 ? -3.406 6.409 9.072 1.00 74.00 86 LEU A O 1
ATOM 669 N N . ASP A 1 87 ? -3.299 5.263 10.998 1.00 77.88 87 ASP A N 1
ATOM 670 C CA . ASP A 1 87 ? -2.919 3.994 10.365 1.00 77.88 87 ASP A CA 1
ATOM 671 C C . ASP A 1 87 ? -4.075 3.423 9.535 1.00 77.88 87 ASP A C 1
ATOM 673 O O . ASP A 1 87 ? -3.864 2.932 8.425 1.00 77.88 87 ASP A O 1
ATOM 677 N N . VAL A 1 88 ? -5.316 3.549 10.028 1.00 76.75 88 VAL A N 1
ATOM 678 C CA . VAL A 1 88 ? -6.517 3.213 9.243 1.00 76.75 88 VAL A CA 1
ATOM 679 C C . VAL A 1 88 ? -6.559 4.054 7.968 1.00 76.75 88 VAL A C 1
ATOM 681 O O . VAL A 1 88 ? -6.744 3.506 6.884 1.00 76.75 88 VAL A O 1
ATOM 684 N N . TRP A 1 89 ? -6.323 5.364 8.081 1.00 76.38 89 TRP A N 1
ATOM 685 C CA . TRP A 1 89 ? -6.268 6.277 6.939 1.00 76.38 89 TRP A CA 1
ATOM 686 C C . TRP A 1 89 ? -5.188 5.919 5.922 1.00 76.38 89 TRP A C 1
ATOM 688 O O . TRP A 1 89 ? -5.430 6.031 4.720 1.00 76.38 89 TRP A O 1
ATOM 698 N N . LEU A 1 90 ? -4.022 5.460 6.373 1.00 80.88 90 LEU A N 1
ATOM 699 C CA . LEU A 1 90 ? -2.957 5.003 5.486 1.00 80.88 90 LEU A CA 1
ATOM 700 C C . LEU A 1 90 ? -3.406 3.785 4.666 1.00 80.88 90 LEU A C 1
ATOM 702 O O . LEU A 1 90 ? -3.273 3.785 3.443 1.00 80.88 90 LEU A O 1
ATOM 706 N N . VAL A 1 91 ? -3.986 2.773 5.318 1.00 84.81 91 VAL A N 1
ATOM 707 C CA . VAL A 1 91 ? -4.474 1.555 4.643 1.00 84.81 91 VAL A CA 1
ATOM 708 C C . VAL A 1 91 ? -5.618 1.873 3.678 1.00 84.81 91 VAL A C 1
ATOM 710 O O . VAL A 1 91 ? -5.635 1.386 2.549 1.00 84.81 91 VAL A O 1
ATOM 713 N N . VAL A 1 92 ? -6.535 2.747 4.093 1.00 79.12 92 VAL A N 1
ATOM 714 C CA . VAL A 1 92 ? -7.610 3.299 3.258 1.00 79.12 92 VAL A CA 1
ATOM 715 C C . VAL A 1 92 ? -7.051 3.987 2.012 1.00 79.12 92 VAL A C 1
ATOM 717 O O . VAL A 1 92 ? -7.503 3.710 0.900 1.00 79.12 92 VAL A O 1
ATOM 720 N N . SER A 1 93 ? -6.030 4.827 2.184 1.00 80.94 93 SER A N 1
ATOM 721 C CA . SER A 1 93 ? -5.394 5.547 1.078 1.00 80.94 93 SER A CA 1
ATOM 722 C C . SER A 1 93 ? -4.747 4.580 0.089 1.00 80.94 93 SER A C 1
ATOM 724 O O . SER A 1 93 ? -4.917 4.758 -1.109 1.00 80.94 93 SER A O 1
ATOM 726 N N . TYR A 1 94 ? -4.094 3.509 0.552 1.00 87.50 94 TYR A N 1
ATOM 727 C CA . TYR A 1 94 ? -3.541 2.489 -0.349 1.00 87.50 94 TYR A CA 1
ATOM 728 C C . TYR A 1 94 ? -4.597 1.843 -1.244 1.00 87.50 94 TYR A C 1
ATOM 730 O O . TYR A 1 94 ? -4.369 1.703 -2.442 1.00 87.50 94 TYR A O 1
ATOM 738 N N . ILE A 1 95 ? -5.750 1.474 -0.685 1.00 86.38 95 ILE A N 1
ATOM 739 C CA . ILE A 1 95 ? -6.831 0.869 -1.471 1.00 86.38 95 ILE A CA 1
ATOM 740 C C . ILE A 1 95 ? -7.398 1.891 -2.468 1.00 86.38 95 ILE A C 1
ATOM 742 O O . ILE A 1 95 ? -7.539 1.579 -3.649 1.00 86.38 95 ILE A O 1
ATOM 746 N N . SER A 1 96 ? -7.686 3.115 -2.011 1.00 79.81 96 SER A N 1
ATOM 747 C CA . SER A 1 96 ? -8.252 4.176 -2.859 1.00 79.81 96 SER A CA 1
ATOM 748 C C . SER A 1 96 ? -7.344 4.515 -4.037 1.00 79.81 96 SER A C 1
ATOM 750 O O . SER A 1 96 ? -7.782 4.563 -5.184 1.00 79.81 96 SER A O 1
ATOM 752 N N . GLU A 1 97 ? -6.070 4.758 -3.745 1.00 84.81 97 GLU A N 1
ATOM 753 C CA . GLU A 1 97 ? -5.074 5.166 -4.729 1.00 84.81 97 GLU A CA 1
ATOM 754 C C . GLU A 1 97 ? -4.784 4.042 -5.710 1.00 84.81 97 GLU A C 1
ATOM 756 O O . GLU A 1 97 ? -4.635 4.296 -6.897 1.00 84.81 97 GLU A O 1
ATOM 761 N N . TYR A 1 98 ? -4.778 2.788 -5.256 1.00 87.69 98 TYR A N 1
ATOM 762 C CA . TYR A 1 98 ? -4.627 1.652 -6.154 1.00 87.69 98 TYR A CA 1
ATOM 763 C C . TYR A 1 98 ? -5.734 1.603 -7.210 1.00 87.69 98 TYR A C 1
ATOM 765 O O . TYR A 1 98 ? -5.446 1.446 -8.398 1.00 87.69 98 TYR A O 1
ATOM 773 N N . PHE A 1 99 ? -6.993 1.810 -6.820 1.00 83.56 99 PHE A N 1
ATOM 774 C CA . PHE A 1 99 ? -8.092 1.884 -7.783 1.00 83.56 99 PHE A CA 1
ATOM 775 C C . PHE A 1 99 ? -8.010 3.115 -8.695 1.00 83.56 99 PHE A C 1
ATOM 777 O O . PHE A 1 99 ? -8.241 3.008 -9.903 1.00 83.56 99 PHE A O 1
ATOM 784 N N . GLY A 1 100 ? -7.625 4.273 -8.151 1.00 79.12 100 GLY A N 1
ATOM 785 C CA . GLY A 1 100 ? -7.402 5.483 -8.946 1.00 79.12 100 GLY A CA 1
ATOM 786 C C . GLY A 1 100 ? -6.312 5.285 -10.003 1.00 79.12 100 GLY A C 1
ATOM 787 O O . GLY A 1 100 ? 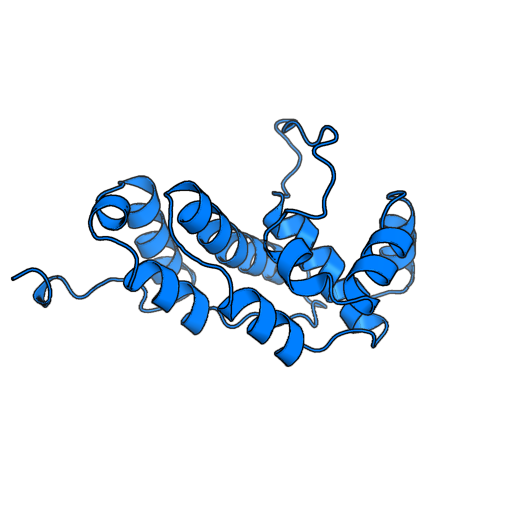-6.531 5.514 -11.192 1.00 79.12 100 GLY A O 1
ATOM 788 N N . ILE A 1 101 ? -5.155 4.772 -9.588 1.00 79.62 101 ILE A N 1
ATOM 789 C CA . ILE A 1 101 ? -3.989 4.516 -10.438 1.00 79.62 101 ILE A CA 1
ATOM 790 C C . ILE A 1 101 ? -4.296 3.438 -11.479 1.00 79.62 101 ILE A C 1
ATOM 792 O O . ILE A 1 101 ? -3.963 3.637 -12.641 1.00 79.62 101 ILE A O 1
ATOM 796 N N . THR A 1 102 ? -4.952 2.331 -11.121 1.00 80.50 102 THR A N 1
ATOM 797 C CA . THR A 1 102 ? -5.326 1.281 -12.096 1.00 80.50 102 THR A CA 1
ATOM 798 C C . THR A 1 102 ? -6.328 1.781 -13.139 1.00 80.50 102 THR A C 1
ATOM 800 O O . THR A 1 102 ? -6.271 1.365 -14.295 1.00 80.50 102 THR A O 1
ATOM 803 N N . THR A 1 103 ? -7.203 2.721 -12.770 1.00 75.31 103 THR A N 1
ATOM 804 C CA . THR A 1 103 ? -8.120 3.381 -13.714 1.00 75.31 103 THR A CA 1
ATOM 805 C C . THR A 1 103 ? -7.372 4.321 -14.665 1.00 75.31 103 THR A C 1
ATOM 807 O O . THR A 1 103 ? -7.657 4.362 -15.863 1.00 75.31 103 THR A O 1
ATOM 810 N N . LEU A 1 104 ? -6.400 5.076 -14.150 1.00 73.19 104 LEU A N 1
ATOM 811 C CA . LEU A 1 104 ? -5.610 6.032 -14.932 1.00 73.19 104 LEU A CA 1
ATOM 812 C C . LEU A 1 104 ? -4.543 5.347 -15.801 1.00 73.19 104 LEU A C 1
ATOM 814 O O . LEU A 1 104 ? -4.266 5.788 -16.918 1.00 73.19 104 LEU A O 1
ATOM 818 N N . PHE A 1 105 ? -3.959 4.252 -15.320 1.00 74.06 105 PHE A N 1
ATOM 819 C CA . PHE A 1 105 ? -2.807 3.583 -15.915 1.00 74.06 105 PHE A CA 1
ATOM 820 C C . PHE A 1 105 ? -3.105 2.105 -16.153 1.00 74.06 105 PHE A C 1
ATOM 822 O O . PHE A 1 105 ? -3.002 1.262 -15.268 1.00 74.06 105 PHE A O 1
ATOM 829 N N . HIS A 1 106 ? -3.421 1.785 -17.406 1.00 70.75 106 HIS A N 1
ATOM 830 C CA . HIS A 1 106 ? -3.797 0.433 -17.819 1.00 70.75 106 HIS A CA 1
ATOM 831 C C . HIS A 1 106 ? -2.590 -0.517 -17.949 1.00 70.75 106 HIS A C 1
ATOM 833 O O . HIS A 1 106 ? -2.766 -1.699 -18.231 1.00 70.75 106 HIS A O 1
ATOM 839 N N . ASP A 1 107 ? -1.363 -0.003 -17.797 1.00 77.75 107 ASP A N 1
ATOM 840 C CA . ASP A 1 107 ? -0.106 -0.751 -17.890 1.00 77.75 107 ASP A CA 1
ATOM 841 C C . ASP A 1 107 ? 0.582 -0.980 -16.534 1.00 77.75 107 ASP A C 1
ATOM 843 O O . ASP A 1 107 ? 1.763 -1.344 -16.514 1.00 77.75 107 ASP A O 1
ATOM 847 N N . LEU A 1 108 ? -0.149 -0.756 -15.436 1.00 80.62 108 LEU A N 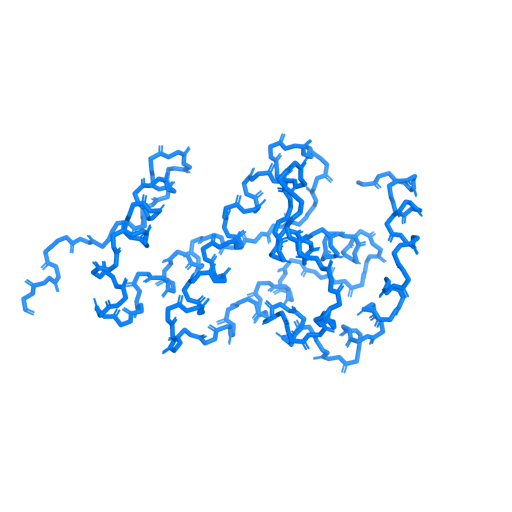1
ATOM 848 C CA . LEU A 1 108 ? 0.293 -1.053 -14.077 1.00 80.62 108 LEU A CA 1
ATOM 849 C C . LEU A 1 108 ? 0.514 -2.565 -13.924 1.00 80.62 108 LEU A C 1
ATOM 851 O O . LEU A 1 108 ? -0.367 -3.359 -14.256 1.00 80.62 108 LEU A O 1
ATOM 855 N N . ILE A 1 109 ? 1.689 -2.959 -13.435 1.00 88.25 109 ILE A N 1
ATOM 856 C CA . ILE A 1 109 ? 2.026 -4.365 -13.147 1.00 88.25 109 ILE A CA 1
ATOM 857 C C . ILE A 1 109 ? 1.945 -4.684 -11.650 1.00 88.25 109 ILE A C 1
ATOM 859 O O . ILE A 1 109 ? 1.930 -5.854 -11.259 1.00 88.25 109 ILE A O 1
ATOM 863 N N . LEU A 1 110 ? 1.922 -3.644 -10.816 1.00 91.12 110 LEU A N 1
ATOM 864 C CA . LEU A 1 110 ? 1.679 -3.740 -9.388 1.00 91.12 110 LEU A CA 1
ATOM 865 C C . LEU A 1 110 ? 0.274 -4.282 -9.104 1.00 91.12 110 LEU A C 1
ATOM 867 O O . LEU A 1 110 ? -0.734 -3.740 -9.556 1.00 91.12 110 LEU A O 1
ATOM 871 N N . GLU A 1 111 ? 0.215 -5.306 -8.263 1.00 92.44 111 GLU A N 1
ATOM 872 C CA . GLU A 1 111 ? -1.011 -5.881 -7.721 1.00 92.44 111 GLU A CA 1
ATOM 873 C C . GLU A 1 111 ? -0.917 -5.903 -6.194 1.00 92.44 111 GLU A C 1
ATOM 875 O O . GLU A 1 111 ? -0.094 -6.618 -5.610 1.00 92.44 111 GLU A O 1
ATOM 880 N N . ILE A 1 112 ? -1.774 -5.125 -5.529 1.00 92.25 112 ILE A N 1
ATOM 881 C CA . ILE A 1 112 ? -1.917 -5.187 -4.072 1.00 92.25 112 ILE A CA 1
ATOM 882 C C . ILE A 1 112 ? -3.095 -6.086 -3.696 1.00 92.25 112 ILE A C 1
ATOM 884 O O . ILE A 1 112 ? -4.125 -6.126 -4.367 1.00 92.25 112 ILE A O 1
ATOM 888 N N . ASN A 1 113 ? -2.959 -6.796 -2.586 1.00 92.75 113 ASN A N 1
ATOM 889 C CA . ASN A 1 113 ? -3.984 -7.658 -2.030 1.00 92.75 113 ASN A CA 1
ATOM 890 C C . ASN A 1 113 ? -5.005 -6.801 -1.272 1.00 92.75 113 ASN A C 1
ATOM 892 O O . ASN A 1 113 ? -4.881 -6.564 -0.067 1.00 92.75 113 ASN A O 1
ATOM 896 N N . VAL A 1 114 ? -6.001 -6.310 -2.011 1.00 87.81 114 VAL A N 1
ATOM 897 C CA . VAL A 1 114 ? -7.076 -5.471 -1.471 1.00 87.81 114 VAL A CA 1
ATOM 898 C C . VAL A 1 114 ? -7.865 -6.217 -0.395 1.00 87.81 114 VAL A C 1
ATOM 900 O O . VAL A 1 114 ? -8.103 -5.635 0.657 1.00 87.81 114 VAL A O 1
ATOM 903 N N . ASP A 1 115 ? -8.172 -7.505 -0.586 1.00 83.81 115 ASP A N 1
ATOM 904 C CA . ASP A 1 115 ? -8.896 -8.322 0.402 1.00 83.81 115 ASP A CA 1
ATOM 905 C C . ASP A 1 115 ? -8.199 -8.329 1.769 1.00 83.81 115 ASP A C 1
ATOM 907 O O . ASP A 1 115 ? -8.826 -8.122 2.810 1.00 83.81 115 ASP A O 1
ATOM 911 N N . MET A 1 116 ? -6.877 -8.514 1.776 1.00 90.81 116 MET A N 1
ATOM 912 C CA . MET A 1 116 ? -6.068 -8.480 2.994 1.00 90.81 116 MET A CA 1
ATOM 913 C C . MET A 1 116 ? -6.122 -7.107 3.678 1.00 90.81 116 MET A C 1
ATOM 915 O O . MET A 1 116 ? -6.255 -7.031 4.901 1.00 90.81 116 MET A O 1
ATOM 919 N N . LEU A 1 117 ? -6.000 -6.017 2.917 1.00 88.19 117 LEU A N 1
ATOM 920 C CA . LEU A 1 117 ? -6.043 -4.658 3.469 1.00 88.19 117 LEU A CA 1
ATOM 921 C C . LEU A 1 117 ? -7.440 -4.299 3.987 1.00 88.19 117 LEU A C 1
ATOM 923 O O . LEU A 1 117 ? -7.575 -3.699 5.055 1.00 88.19 117 LEU A O 1
ATOM 927 N N . SER A 1 118 ? -8.480 -4.724 3.277 1.00 81.44 118 SER A N 1
ATOM 928 C CA . SER A 1 118 ? -9.873 -4.614 3.698 1.00 81.44 118 SER A CA 1
ATOM 929 C C . SER A 1 118 ? -10.129 -5.361 5.008 1.00 81.44 118 SER A C 1
ATOM 931 O O . SER A 1 118 ? -10.726 -4.795 5.926 1.00 81.44 118 SER A O 1
ATOM 933 N N . GLU A 1 119 ? -9.622 -6.587 5.153 1.00 82.31 119 GLU A N 1
ATOM 934 C CA . GLU A 1 119 ? -9.764 -7.366 6.389 1.00 82.31 119 GLU A CA 1
ATOM 935 C C . GLU A 1 119 ? -9.044 -6.713 7.575 1.00 82.31 119 GLU A C 1
ATOM 937 O O . GLU A 1 119 ? -9.557 -6.706 8.698 1.00 82.31 119 GLU A O 1
ATOM 942 N N . LYS A 1 120 ? -7.881 -6.099 7.338 1.00 83.94 120 LYS A N 1
ATOM 943 C CA . LYS A 1 120 ? -7.175 -5.322 8.365 1.00 83.94 120 LYS A CA 1
ATOM 944 C C . LYS A 1 120 ? -8.012 -4.152 8.881 1.00 83.94 120 LYS A C 1
ATOM 946 O O . LYS A 1 120 ? -8.069 -3.934 10.088 1.00 83.94 120 LYS A O 1
ATOM 951 N N . ILE A 1 121 ? -8.689 -3.425 7.992 1.00 78.56 121 ILE A N 1
ATOM 952 C CA . ILE A 1 121 ? -9.623 -2.365 8.398 1.00 78.56 121 ILE A CA 1
ATOM 953 C C . ILE A 1 121 ? -10.807 -2.976 9.170 1.00 78.56 121 ILE A C 1
ATOM 955 O O . ILE A 1 121 ? -11.199 -2.462 10.215 1.00 78.56 121 ILE A O 1
ATOM 959 N N . ARG A 1 122 ? -11.356 -4.106 8.712 1.00 74.31 122 ARG A N 1
ATOM 960 C CA . ARG A 1 122 ? -12.498 -4.779 9.358 1.00 74.31 122 ARG A CA 1
ATOM 961 C C . ARG A 1 122 ? -12.192 -5.305 10.764 1.00 74.31 122 ARG A C 1
ATOM 963 O O . ARG A 1 122 ? -13.096 -5.428 11.586 1.00 74.31 122 ARG A O 1
ATOM 970 N N . THR A 1 123 ? -10.937 -5.627 11.047 1.00 77.69 123 THR A N 1
ATOM 971 C CA . THR A 1 123 ? -10.490 -6.171 12.339 1.00 77.69 123 THR A CA 1
ATOM 972 C C . THR A 1 123 ? -9.856 -5.126 13.256 1.00 77.69 123 THR A C 1
ATOM 974 O O . THR A 1 123 ? -9.463 -5.465 14.374 1.00 77.69 123 THR A O 1
ATOM 977 N N . CYS A 1 124 ? -9.776 -3.859 12.830 1.00 76.50 124 CYS A N 1
ATOM 978 C CA . CYS A 1 124 ? -9.264 -2.781 13.672 1.00 76.50 124 CYS A CA 1
ATOM 979 C C . CYS A 1 124 ? -10.227 -2.443 14.828 1.00 76.50 124 CYS A C 1
ATOM 981 O O . CYS A 1 124 ? -11.399 -2.827 14.817 1.00 76.50 124 CYS A O 1
ATOM 983 N N . ASP A 1 125 ? -9.721 -1.744 15.852 1.00 65.06 125 ASP A N 1
ATOM 984 C CA . ASP A 1 125 ? -10.477 -1.397 17.064 1.00 65.06 125 ASP A CA 1
ATOM 985 C C . ASP A 1 125 ? -11.850 -0.776 16.736 1.00 65.06 125 ASP A C 1
ATOM 987 O O . ASP A 1 125 ? -11.971 0.117 15.889 1.00 65.06 125 ASP A O 1
ATOM 991 N N . LYS A 1 126 ? -12.892 -1.218 17.457 1.00 65.94 126 LYS A N 1
ATOM 992 C CA . LYS A 1 126 ? -14.280 -0.744 17.308 1.00 65.94 126 LYS A CA 1
ATOM 993 C C . LYS A 1 126 ? -14.399 0.782 17.399 1.00 65.94 126 LYS A C 1
ATOM 995 O O . LYS A 1 126 ? -15.305 1.354 16.798 1.00 65.94 126 LYS A O 1
ATOM 1000 N N . THR A 1 127 ? -13.487 1.442 18.110 1.00 63.72 127 THR A N 1
ATOM 1001 C CA . THR A 1 127 ? -13.410 2.904 18.229 1.00 63.72 127 THR A CA 1
ATOM 1002 C C . THR A 1 127 ? -13.200 3.579 16.870 1.00 63.72 127 THR A C 1
ATOM 1004 O O . THR A 1 127 ? -13.812 4.609 16.603 1.00 63.72 127 THR A O 1
ATOM 1007 N N . TYR A 1 128 ? -12.399 2.987 15.978 1.00 64.88 128 TYR A N 1
ATOM 1008 C CA . TYR A 1 128 ? -12.138 3.533 14.640 1.00 64.88 128 TYR A CA 1
ATOM 1009 C C . TYR A 1 128 ? -13.232 3.171 13.633 1.00 64.88 128 TYR A C 1
ATOM 1011 O O . TYR A 1 128 ? -13.487 3.927 12.702 1.00 64.88 128 TYR A O 1
ATOM 1019 N N . GLN A 1 129 ? -13.938 2.059 13.848 1.00 62.31 129 GLN A N 1
ATOM 1020 C CA . GLN A 1 129 ? -15.079 1.659 13.013 1.00 62.31 129 GLN A CA 1
ATOM 1021 C C . GLN A 1 129 ? -16.302 2.570 13.181 1.00 62.31 129 GLN A C 1
ATOM 1023 O O . GLN A 1 129 ? -17.163 2.628 12.303 1.00 62.31 129 GLN A O 1
ATOM 1028 N N . GLN A 1 130 ? -16.395 3.278 14.309 1.00 64.81 130 GLN A N 1
ATOM 1029 C CA . GLN A 1 130 ? -17.443 4.271 14.549 1.00 64.81 130 GLN A CA 1
ATOM 1030 C C . GLN A 1 130 ? -17.156 5.618 13.874 1.00 64.81 130 GLN A C 1
ATOM 1032 O O . GLN A 1 130 ? -18.054 6.461 13.806 1.00 64.81 130 GLN A O 1
ATOM 1037 N N . ASP A 1 131 ? -15.943 5.825 13.351 1.00 70.00 131 ASP A N 1
ATOM 1038 C CA . ASP A 1 131 ? -15.622 7.019 12.583 1.00 70.00 131 ASP A CA 1
ATOM 1039 C C . ASP A 1 131 ? -16.423 7.031 11.274 1.00 70.00 131 ASP A C 1
ATOM 1041 O O . ASP A 1 131 ? -16.362 6.113 10.451 1.00 70.00 131 ASP A O 1
ATOM 1045 N N . SER A 1 132 ? -17.211 8.091 11.087 1.00 68.69 132 SER A N 1
ATOM 1046 C CA . SER A 1 132 ? -18.119 8.212 9.944 1.00 68.69 132 SER A CA 1
ATOM 1047 C C . SER A 1 132 ? -17.404 8.182 8.594 1.00 68.69 132 SER A C 1
ATOM 1049 O O . SER A 1 132 ? -17.999 7.758 7.605 1.00 68.69 132 SER A O 1
ATOM 1051 N N . VAL A 1 133 ? -16.140 8.605 8.542 1.00 64.69 133 VAL A N 1
ATOM 1052 C CA . VAL A 1 133 ? -15.375 8.682 7.303 1.00 64.69 133 VAL A CA 1
ATOM 1053 C C . VAL A 1 133 ? -14.807 7.315 6.947 1.00 64.69 133 VAL A C 1
ATOM 1055 O O . VAL A 1 133 ? -14.966 6.878 5.809 1.00 64.69 133 VAL A O 1
ATOM 1058 N N . VAL A 1 134 ? -14.260 6.595 7.932 1.00 64.50 134 VAL A N 1
ATOM 1059 C CA . VAL A 1 134 ? -13.837 5.193 7.768 1.00 64.50 134 VAL A CA 1
ATOM 1060 C C . VAL A 1 134 ? -15.020 4.330 7.330 1.00 64.50 134 VAL A C 1
ATOM 1062 O O . VAL A 1 134 ? -14.911 3.570 6.368 1.00 64.50 134 VAL A O 1
ATOM 1065 N N . ARG A 1 135 ? -16.183 4.491 7.974 1.00 69.94 135 ARG A N 1
ATOM 1066 C CA . ARG A 1 135 ? -17.396 3.742 7.623 1.00 69.94 135 ARG A CA 1
ATOM 1067 C C . ARG A 1 135 ? -17.888 4.060 6.212 1.00 69.94 135 ARG A C 1
ATOM 1069 O O . ARG A 1 135 ? -18.145 3.140 5.441 1.00 69.94 135 ARG A O 1
ATOM 1076 N N . ASN A 1 136 ? -17.992 5.343 5.860 1.00 68.94 136 ASN A N 1
ATOM 1077 C CA . ASN A 1 136 ? -18.397 5.749 4.513 1.00 68.94 136 ASN A CA 1
ATOM 1078 C C . ASN A 1 136 ? -17.429 5.212 3.457 1.00 68.94 136 ASN A C 1
ATOM 1080 O O . ASN A 1 136 ? -17.868 4.800 2.393 1.00 68.94 136 ASN A O 1
ATOM 1084 N N . PHE A 1 137 ? -16.132 5.170 3.752 1.00 67.50 137 PHE A N 1
ATOM 1085 C CA . PHE A 1 137 ? -15.136 4.669 2.817 1.00 67.50 137 PHE A CA 1
ATOM 1086 C C . PHE A 1 137 ? -15.196 3.145 2.644 1.00 67.50 137 PHE A C 1
ATOM 1088 O O . PHE A 1 137 ? -15.150 2.662 1.516 1.00 67.50 137 PHE A O 1
ATOM 1095 N N . ILE A 1 138 ? -15.394 2.383 3.726 1.00 67.00 138 ILE A N 1
ATOM 1096 C CA . ILE A 1 138 ? -15.699 0.942 3.661 1.00 67.00 138 ILE A CA 1
ATOM 1097 C C . ILE A 1 138 ? -16.922 0.697 2.768 1.00 67.00 138 ILE A C 1
ATOM 1099 O O . ILE A 1 138 ? -16.911 -0.196 1.916 1.00 67.00 138 ILE A O 1
ATOM 1103 N N . GLU A 1 139 ? -17.971 1.504 2.934 1.00 69.62 139 GLU A N 1
ATOM 1104 C CA . GLU A 1 139 ? -19.168 1.429 2.099 1.00 69.62 139 GLU A CA 1
ATOM 1105 C C . GLU A 1 139 ? -18.891 1.805 0.639 1.00 69.62 139 GLU A C 1
ATOM 1107 O O . GLU A 1 139 ? -19.410 1.133 -0.249 1.00 69.62 139 GLU A O 1
ATOM 1112 N N . THR A 1 140 ? -18.091 2.842 0.377 1.00 68.81 140 THR A N 1
ATOM 1113 C CA . THR A 1 140 ? -17.700 3.253 -0.979 1.00 68.81 140 THR A CA 1
ATOM 1114 C C . THR A 1 140 ? -16.888 2.165 -1.657 1.00 68.81 140 THR A C 1
ATOM 1116 O O . THR A 1 140 ? -17.259 1.766 -2.754 1.00 68.81 140 THR A O 1
ATOM 1119 N N . ILE A 1 141 ? -15.865 1.602 -0.998 1.00 64.56 141 ILE A N 1
ATOM 1120 C CA . ILE A 1 141 ? -15.099 0.494 -1.580 1.00 64.56 141 ILE A CA 1
ATOM 1121 C C . ILE A 1 141 ? -16.026 -0.670 -1.921 1.00 64.56 141 ILE A C 1
ATOM 1123 O O . ILE A 1 141 ? -15.951 -1.238 -3.012 1.00 64.56 141 ILE A O 1
ATOM 1127 N N . SER A 1 142 ? -16.921 -1.010 -0.993 1.00 66.75 142 SER A N 1
ATOM 1128 C CA . SER A 1 142 ? -17.838 -2.130 -1.185 1.00 66.75 142 SER A CA 1
ATOM 1129 C C . SER A 1 142 ? -18.815 -1.890 -2.337 1.00 66.75 142 SER A C 1
ATOM 1131 O O . SER A 1 142 ? -19.118 -2.814 -3.091 1.00 66.75 142 SER A O 1
ATOM 1133 N N . LYS A 1 143 ? -19.295 -0.652 -2.498 1.00 69.25 143 LYS A N 1
ATOM 1134 C CA . LYS A 1 143 ? -20.234 -0.259 -3.559 1.00 69.25 143 LYS A CA 1
ATOM 1135 C C . LYS A 1 143 ? -19.562 -0.111 -4.923 1.00 69.25 143 LYS A C 1
ATOM 1137 O O . LYS A 1 143 ? -20.132 -0.558 -5.912 1.00 69.25 143 LYS A O 1
ATOM 1142 N N . GLU A 1 144 ? -18.402 0.533 -4.984 1.00 65.31 144 GLU A N 1
ATOM 1143 C CA . GLU A 1 144 ? -17.727 0.886 -6.239 1.00 65.31 144 GLU A CA 1
ATOM 1144 C C . GLU A 1 144 ? -16.892 -0.266 -6.796 1.00 65.31 144 GLU A C 1
ATOM 1146 O O . GLU A 1 144 ? -16.884 -0.479 -8.007 1.00 65.31 144 GLU A O 1
ATOM 1151 N N . TYR A 1 145 ? -16.242 -1.045 -5.927 1.00 62.06 145 TYR A N 1
ATOM 1152 C CA . TYR A 1 145 ? -15.280 -2.072 -6.342 1.00 62.06 145 TYR A CA 1
ATOM 1153 C C . TYR A 1 145 ? -15.725 -3.503 -6.007 1.00 62.06 145 TYR A C 1
ATOM 1155 O O . TYR A 1 145 ? -15.014 -4.452 -6.323 1.00 62.06 145 TYR A O 1
ATOM 1163 N N . GLY A 1 146 ? -16.905 -3.684 -5.401 1.00 54.75 146 GLY A N 1
ATOM 1164 C CA . GLY A 1 146 ? -17.518 -5.001 -5.179 1.00 54.75 146 GLY A CA 1
ATOM 1165 C C . GLY A 1 146 ? -16.876 -5.849 -4.075 1.00 54.75 146 GLY A C 1
ATOM 1166 O O . GLY A 1 146 ? -17.169 -7.040 -3.975 1.00 54.75 146 GLY A O 1
ATOM 1167 N N . TYR A 1 147 ? -16.019 -5.258 -3.240 1.00 56.94 147 TYR A N 1
ATOM 1168 C CA . TYR A 1 147 ? -15.377 -5.954 -2.125 1.00 56.94 147 TYR A CA 1
ATOM 1169 C C . TYR A 1 147 ? -16.298 -6.006 -0.902 1.00 56.94 147 TYR A C 1
ATOM 1171 O O . TYR A 1 147 ? -16.875 -5.002 -0.500 1.00 56.94 147 TYR A O 1
ATOM 1179 N N . ASN A 1 148 ? -16.435 -7.167 -0.262 1.00 53.12 148 ASN A N 1
ATOM 1180 C CA . ASN A 1 148 ? -17.246 -7.308 0.952 1.00 53.12 148 ASN A CA 1
ATOM 1181 C C . ASN A 1 148 ? -16.466 -6.798 2.179 1.00 53.12 148 ASN A C 1
ATOM 1183 O O . ASN A 1 148 ? -15.971 -7.578 2.989 1.00 53.12 148 ASN A O 1
ATOM 1187 N N . VAL A 1 149 ? -16.329 -5.474 2.305 1.00 51.47 149 VAL A N 1
ATOM 1188 C CA . VAL A 1 149 ? -15.584 -4.826 3.405 1.00 51.47 149 VAL A CA 1
ATOM 1189 C C . VAL A 1 149 ? -16.502 -4.482 4.588 1.00 51.47 149 VAL A C 1
ATOM 1191 O O . VAL A 1 149 ? -16.039 -4.128 5.671 1.00 51.47 149 VAL A O 1
ATOM 1194 N N . VAL A 1 150 ? -17.821 -4.606 4.410 1.00 48.31 150 VAL A N 1
ATOM 1195 C CA . VAL A 1 150 ? -18.819 -4.305 5.442 1.00 48.31 150 VAL A CA 1
ATOM 1196 C C . VAL A 1 150 ? -18.734 -5.348 6.570 1.00 48.31 150 VAL A C 1
ATOM 1198 O O . VAL A 1 150 ? -18.955 -6.537 6.318 1.00 48.31 150 VAL A O 1
ATOM 1201 N N . PRO A 1 151 ? -18.454 -4.952 7.827 1.00 46.34 151 PRO A N 1
ATOM 1202 C CA . PRO A 1 151 ? -18.617 -5.847 8.966 1.00 46.34 151 PRO A CA 1
ATOM 1203 C C . PRO A 1 151 ? -20.080 -6.293 9.029 1.00 46.34 151 PRO A C 1
ATOM 1205 O O . PRO A 1 151 ? -20.977 -5.451 8.944 1.00 46.34 151 PRO A O 1
ATOM 1208 N N . SER A 1 152 ? -20.360 -7.590 9.196 1.00 41.22 152 SER A N 1
ATOM 1209 C CA . SER A 1 152 ? -21.741 -8.002 9.454 1.00 41.22 152 SER A CA 1
ATOM 1210 C C . SER A 1 152 ? -22.214 -7.304 10.728 1.00 41.22 152 SER A C 1
ATOM 1212 O O . SER A 1 152 ? -21.581 -7.446 11.775 1.00 41.22 152 SER A O 1
ATOM 1214 N N . LEU A 1 153 ? -23.330 -6.580 10.662 1.00 45.91 153 LEU A N 1
ATOM 1215 C CA . LEU A 1 153 ? -23.949 -5.957 11.838 1.00 45.91 153 LEU A CA 1
ATOM 1216 C C . LEU A 1 153 ? -24.246 -6.983 12.953 1.00 45.91 153 LEU A C 1
ATOM 1218 O O . LEU A 1 153 ? -24.313 -6.613 14.122 1.00 45.91 153 LEU A O 1
ATOM 1222 N N . ASP A 1 154 ? -24.321 -8.270 12.604 1.00 40.16 154 ASP A N 1
ATOM 1223 C CA . ASP A 1 154 ? -24.574 -9.394 13.508 1.00 40.16 154 ASP A CA 1
ATOM 1224 C C . ASP A 1 154 ? -23.421 -9.722 14.479 1.00 40.16 154 ASP A C 1
ATOM 1226 O O . ASP A 1 154 ? -23.614 -10.508 15.404 1.00 40.16 154 ASP A O 1
ATOM 1230 N N . SER A 1 155 ? -22.228 -9.129 14.327 1.00 39.84 155 SER A N 1
ATOM 1231 C CA . SER A 1 155 ? -21.101 -9.339 15.258 1.00 39.84 155 SER A CA 1
ATOM 1232 C C . SER A 1 155 ? -20.985 -8.275 16.360 1.00 39.84 155 SER A C 1
ATOM 1234 O O . SER A 1 155 ? -20.008 -8.264 17.114 1.00 39.84 155 SER A O 1
ATOM 1236 N N . ILE A 1 156 ? -21.958 -7.365 16.467 1.00 33.22 156 ILE A N 1
ATOM 1237 C CA . ILE A 1 156 ? -22.072 -6.420 17.585 1.00 33.22 156 ILE A CA 1
ATOM 1238 C C . ILE A 1 156 ? -23.033 -7.019 18.622 1.00 33.22 156 ILE A C 1
ATOM 1240 O O . ILE A 1 156 ? -24.192 -6.623 18.715 1.00 33.22 156 ILE A O 1
ATOM 1244 N N . VAL A 1 157 ? -22.538 -7.989 19.394 1.00 34.59 157 VAL A N 1
ATOM 1245 C CA . VAL A 1 157 ? -23.129 -8.429 20.670 1.00 34.59 157 VAL A CA 1
ATOM 1246 C C . VAL A 1 157 ? -22.049 -8.381 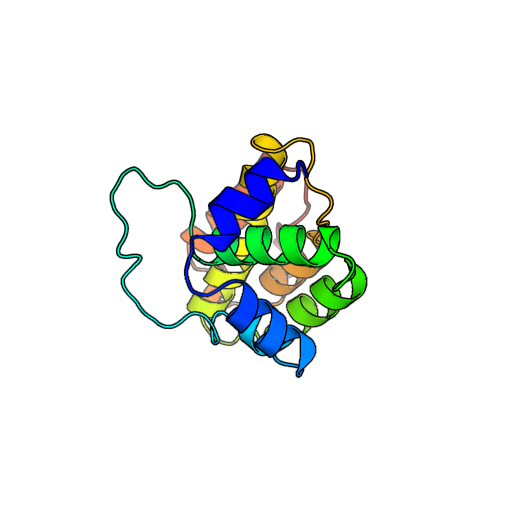21.739 1.00 34.59 157 VAL A C 1
ATOM 1248 O O . VAL A 1 157 ? -20.915 -8.825 21.441 1.00 34.59 157 VAL A O 1
#

Secondary structure (DSSP, 8-state):
--HHHHHHHTTSTTHHHHHHHIIIIIHHHHHTT-SS--------TT----HHHHHHHHHHHHHHTTS--HHHHHHHHTT----SHHHHHHHHHHHHHHHHHHHH-TT------HHHHHHHHHTS-HHHHT-HHHHHHHHHHHHHH----SPPGGG--

Radius of gyration: 16.23 Å; chains: 1; bounding box: 43×33×42 Å

Sequence (157 aa):
MNKERLSEWKSFNDYEEIVSIIKNGGLNDFVAGRVLKQGGYTQSPGDDITHAGIVLMFLDAIMTEGNLTNQEINDALSKLEICTLLDVWLVVSYISEYFGITTLFHDLILEINVDMLSEKIRTCDKTYQQDSVVRNFIETISKEYGYNVVPSLDSIV